Protein AF-A0A419A2J3-F1 (afdb_monomer_lite)

Foldseek 3Di:
DLVVLVVLVDDLPDDLVSQLVSQVVVDDPCCVPDPVNPVVSVVSSVVSSVSSVVVNVVCVVVVD

Sequence (64 aa):
MFSQYLRLGLSIHASGCAVVRAAARLLHPDVRRERRFRQSRKNFYREMLGYHAKARKLARDWRL

Radius of gyration: 12.6 Å; chains: 1; bounding box: 33×18×34 Å

Structure (mmCIF, N/CA/C/O backbone):
data_AF-A0A419A2J3-F1
#
_entry.id   AF-A0A419A2J3-F1
#
loop_
_atom_site.group_PDB
_atom_site.id
_atom_site.type_symbol
_atom_site.label_atom_id
_atom_site.label_alt_id
_atom_site.label_comp_id
_atom_site.label_asym_id
_atom_site.label_entity_id
_atom_site.label_seq_id
_atom_site.pdbx_PDB_ins_code
_atom_site.Cartn_x
_atom_site.Cartn_y
_atom_site.Cartn_z
_atom_site.occupancy
_atom_site.B_iso_or_equiv
_atom_site.auth_seq_id
_atom_site.auth_comp_id
_atom_site.auth_asym_id
_atom_site.auth_atom_id
_atom_site.pdbx_PDB_model_num
ATOM 1 N N . MET A 1 1 ? 4.075 -8.085 4.236 1.00 73.56 1 MET A N 1
ATOM 2 C CA . MET A 1 1 ? 2.788 -7.845 3.538 1.00 73.56 1 MET A CA 1
ATOM 3 C C . MET A 1 1 ? 2.941 -7.516 2.040 1.00 73.56 1 MET A C 1
ATOM 5 O O . MET A 1 1 ? 2.020 -6.961 1.450 1.00 73.56 1 MET A O 1
ATOM 9 N N . PHE A 1 2 ? 4.034 -7.899 1.365 1.00 79.00 2 PHE A N 1
ATOM 10 C CA . PHE A 1 2 ? 4.212 -7.604 -0.070 1.00 79.00 2 PHE A CA 1
ATOM 11 C C . PHE A 1 2 ? 3.158 -8.283 -0.966 1.00 79.00 2 PHE A C 1
ATOM 13 O O . PHE A 1 2 ? 2.695 -7.700 -1.940 1.00 79.00 2 PHE A O 1
ATOM 20 N N . SER A 1 3 ? 2.670 -9.464 -0.579 1.00 82.62 3 SER A N 1
ATOM 21 C CA . SER A 1 3 ? 1.591 -10.162 -1.289 1.00 82.62 3 SER A CA 1
ATOM 22 C C . SER A 1 3 ? 0.280 -9.365 -1.337 1.00 82.62 3 SER A C 1
ATOM 24 O O . SER A 1 3 ? -0.484 -9.498 -2.287 1.00 82.62 3 SER A O 1
ATOM 26 N N . GLN A 1 4 ? 0.013 -8.504 -0.346 1.00 87.25 4 GLN A N 1
ATOM 27 C CA . GLN A 1 4 ? -1.160 -7.621 -0.366 1.00 87.25 4 GLN A CA 1
ATOM 28 C C . GLN A 1 4 ? -0.988 -6.482 -1.371 1.00 87.25 4 GLN A C 1
ATOM 30 O O . GLN A 1 4 ? -1.951 -6.112 -2.032 1.00 87.25 4 GLN A O 1
ATOM 35 N N . TYR A 1 5 ? 0.239 -5.977 -1.529 1.00 88.19 5 TYR A N 1
ATOM 36 C CA . TYR A 1 5 ? 0.568 -5.016 -2.577 1.00 88.19 5 TYR A CA 1
ATOM 37 C C . TYR A 1 5 ? 0.367 -5.625 -3.976 1.00 88.19 5 TYR A C 1
ATOM 39 O O . TYR A 1 5 ? -0.247 -4.989 -4.827 1.00 88.19 5 TYR A O 1
ATOM 47 N N . LEU A 1 6 ? 0.781 -6.879 -4.198 1.00 86.31 6 LEU A N 1
ATOM 48 C CA . LEU A 1 6 ? 0.542 -7.578 -5.472 1.00 86.31 6 LEU A CA 1
ATOM 49 C C . LEU A 1 6 ? -0.955 -7.732 -5.785 1.00 86.31 6 LEU A C 1
ATOM 51 O O . LEU A 1 6 ? -1.373 -7.538 -6.923 1.00 86.31 6 LEU A O 1
ATOM 55 N N . ARG A 1 7 ? -1.784 -7.989 -4.765 1.00 87.75 7 ARG A N 1
ATOM 56 C CA . ARG A 1 7 ? -3.251 -8.051 -4.901 1.00 87.75 7 ARG A CA 1
ATOM 57 C C . ARG A 1 7 ? -3.897 -6.724 -5.297 1.00 87.75 7 ARG A C 1
ATOM 59 O O . ARG A 1 7 ? -5.053 -6.732 -5.705 1.00 87.75 7 ARG A O 1
ATOM 66 N N . LEU A 1 8 ? -3.187 -5.596 -5.197 1.00 87.62 8 LEU A N 1
ATOM 67 C CA . LEU A 1 8 ? -3.706 -4.317 -5.684 1.00 87.62 8 LEU A CA 1
ATOM 68 C C . LEU A 1 8 ? -3.820 -4.289 -7.215 1.00 87.62 8 LEU A C 1
ATOM 70 O O . LEU A 1 8 ? -4.549 -3.444 -7.728 1.00 87.62 8 LEU A O 1
ATOM 74 N N . GLY A 1 9 ? -3.112 -5.174 -7.933 1.00 88.19 9 GLY A N 1
ATOM 75 C CA . GLY A 1 9 ? -3.179 -5.264 -9.396 1.00 88.19 9 GLY A CA 1
ATOM 76 C C . GLY A 1 9 ? -2.761 -3.970 -10.096 1.00 88.19 9 GLY A C 1
ATOM 77 O O . GLY A 1 9 ? -3.296 -3.627 -11.146 1.00 88.19 9 GLY A O 1
ATOM 78 N N . LEU A 1 10 ? -1.862 -3.200 -9.478 1.00 89.75 10 LEU A N 1
ATOM 79 C CA . LEU A 1 10 ? -1.466 -1.888 -9.977 1.00 89.75 10 LEU A CA 1
ATOM 80 C C . LEU A 1 10 ? -0.268 -1.987 -10.913 1.00 89.75 10 LEU A C 1
ATOM 82 O O . LEU A 1 10 ? 0.709 -2.675 -10.621 1.00 89.75 10 LEU A O 1
ATOM 86 N N . SER A 1 11 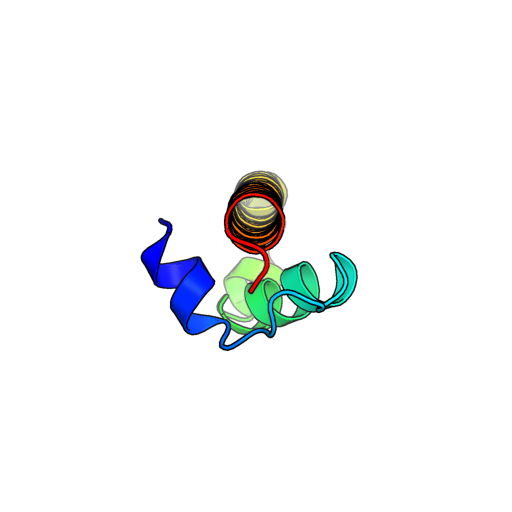? -0.316 -1.205 -11.991 1.00 90.19 11 SER A N 1
ATOM 87 C CA . SER A 1 11 ? 0.855 -0.947 -12.826 1.00 90.19 11 SER A CA 1
ATOM 88 C C . SER A 1 11 ? 1.973 -0.289 -12.010 1.00 90.19 11 SER A C 1
ATOM 90 O O . SER A 1 11 ? 1.719 0.538 -11.128 1.00 90.19 11 SER A O 1
ATOM 92 N N . ILE A 1 12 ? 3.225 -0.598 -12.350 1.00 88.19 12 ILE A N 1
ATOM 93 C CA . ILE A 1 12 ? 4.415 0.044 -11.775 1.00 88.19 12 ILE A CA 1
ATOM 94 C C . ILE A 1 12 ? 4.444 1.562 -12.018 1.00 88.19 12 ILE A C 1
ATOM 96 O O . ILE A 1 12 ? 5.073 2.291 -11.255 1.00 88.19 12 ILE A O 1
ATOM 100 N N . HIS A 1 13 ? 3.727 2.055 -13.032 1.00 89.25 13 HIS A N 1
ATOM 101 C CA . HIS A 1 13 ? 3.620 3.482 -13.350 1.00 89.25 13 HIS A CA 1
ATOM 102 C C . HIS A 1 13 ? 2.450 4.176 -12.641 1.00 89.25 13 HIS A C 1
ATOM 104 O O . HIS A 1 13 ? 2.231 5.372 -12.837 1.00 89.25 13 HIS A O 1
ATOM 110 N N . ALA A 1 14 ? 1.680 3.452 -11.823 1.00 92.69 14 ALA A N 1
ATOM 111 C CA . ALA A 1 14 ? 0.579 4.034 -11.071 1.00 92.69 14 ALA A CA 1
ATOM 112 C C . ALA A 1 14 ? 1.074 5.135 -10.114 1.00 92.69 14 ALA A C 1
ATOM 114 O O . ALA A 1 14 ? 2.165 5.077 -9.554 1.00 92.69 14 ALA A O 1
ATOM 115 N N . SER A 1 15 ? 0.250 6.159 -9.891 1.00 93.81 15 SER A N 1
ATOM 116 C CA . SER A 1 15 ? 0.579 7.202 -8.918 1.00 93.81 15 SER A CA 1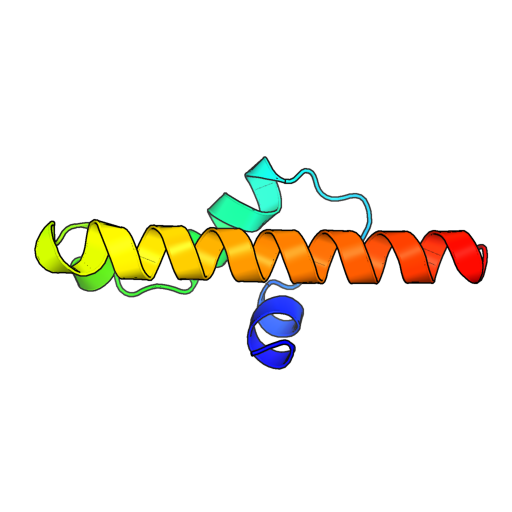
ATOM 117 C C . SER A 1 15 ? 0.405 6.702 -7.480 1.00 93.81 15 SER A C 1
ATOM 119 O O . SER A 1 15 ? -0.415 5.825 -7.203 1.00 93.81 15 SER A O 1
ATOM 121 N N . GLY A 1 16 ? 1.095 7.326 -6.519 1.00 92.69 16 GLY A N 1
ATOM 122 C CA . GLY A 1 16 ? 0.904 7.012 -5.095 1.00 92.69 16 GLY A CA 1
ATOM 123 C C . GLY A 1 16 ? -0.558 7.156 -4.639 1.00 92.69 16 GLY A C 1
ATOM 124 O O . GLY A 1 16 ? -1.054 6.351 -3.854 1.00 92.69 16 GLY A O 1
ATOM 125 N N . CYS A 1 17 ? -1.302 8.114 -5.202 1.00 94.56 17 CYS A N 1
ATOM 126 C CA . CYS A 1 17 ? -2.735 8.271 -4.942 1.00 94.56 17 CYS A CA 1
ATOM 127 C C . CYS A 1 17 ? -3.574 7.090 -5.459 1.00 94.56 17 CYS A C 1
ATOM 129 O O . CYS A 1 17 ? -4.607 6.772 -4.866 1.00 94.56 17 CYS A O 1
ATOM 131 N N . ALA A 1 18 ? -3.171 6.445 -6.557 1.00 95.06 18 ALA A N 1
ATOM 132 C CA . ALA A 1 18 ? -3.814 5.224 -7.039 1.00 95.06 18 ALA A CA 1
ATOM 133 C C . ALA A 1 18 ? -3.529 4.043 -6.096 1.00 95.06 18 ALA A C 1
ATOM 135 O O . ALA A 1 18 ? -4.454 3.306 -5.759 1.00 95.06 18 ALA A O 1
ATOM 136 N N . VAL A 1 19 ? -2.298 3.942 -5.577 1.00 95.19 19 VAL A N 1
ATOM 137 C CA . VAL A 1 19 ? -1.911 2.939 -4.566 1.00 95.19 19 VAL A CA 1
ATOM 138 C C . VAL A 1 19 ? -2.767 3.053 -3.312 1.00 95.19 19 VAL A C 1
ATOM 140 O O . VAL A 1 19 ? -3.362 2.069 -2.880 1.00 95.19 19 VAL A O 1
ATOM 143 N N . VAL A 1 20 ? -2.903 4.259 -2.757 1.00 94.88 20 VAL A N 1
ATOM 144 C CA . VAL A 1 20 ? -3.720 4.480 -1.554 1.00 94.88 20 VAL A CA 1
ATOM 145 C C . VAL A 1 20 ? -5.195 4.170 -1.819 1.00 94.88 20 VAL A C 1
ATOM 147 O O . VAL A 1 20 ? -5.847 3.564 -0.971 1.00 94.88 20 VAL A O 1
ATOM 150 N N . ARG A 1 21 ? -5.731 4.525 -2.994 1.00 95.00 21 ARG A N 1
ATOM 151 C CA . ARG A 1 21 ? -7.122 4.206 -3.360 1.00 95.00 21 ARG A CA 1
ATOM 152 C C . ARG A 1 21 ? -7.361 2.702 -3.487 1.00 95.00 21 ARG A C 1
ATOM 154 O O . ARG A 1 21 ? -8.360 2.219 -2.960 1.00 95.00 21 ARG A O 1
ATOM 161 N N . ALA A 1 22 ? -6.463 1.965 -4.136 1.00 95.25 22 ALA A N 1
ATOM 162 C CA . ALA A 1 22 ? -6.567 0.512 -4.242 1.00 95.25 22 ALA A CA 1
ATOM 163 C C . ALA A 1 22 ? -6.431 -0.158 -2.866 1.00 95.25 22 ALA A C 1
ATOM 165 O O . ALA A 1 22 ? -7.263 -0.981 -2.494 1.00 95.25 22 ALA A O 1
ATOM 166 N N . ALA A 1 23 ? -5.454 0.269 -2.062 1.00 93.31 23 ALA A N 1
ATOM 167 C CA . ALA A 1 23 ? -5.264 -0.219 -0.699 1.00 93.31 23 ALA A CA 1
ATOM 168 C C . ALA A 1 23 ? -6.496 0.051 0.178 1.00 93.31 23 ALA A C 1
ATOM 170 O O . ALA A 1 23 ? -6.927 -0.810 0.939 1.00 93.31 23 ALA A O 1
ATOM 171 N N . ALA A 1 24 ? -7.127 1.218 0.033 1.00 92.69 24 ALA A N 1
ATOM 172 C CA . ALA A 1 24 ? -8.373 1.531 0.721 1.00 92.69 24 ALA A CA 1
ATOM 173 C C . ALA A 1 24 ? -9.546 0.652 0.256 1.00 92.69 24 ALA A C 1
ATOM 175 O O . ALA A 1 24 ? -10.462 0.423 1.036 1.00 92.69 24 ALA A O 1
ATOM 176 N N . ARG A 1 25 ? -9.570 0.169 -0.991 1.00 92.06 25 ARG A N 1
ATOM 177 C CA . ARG A 1 25 ? -10.604 -0.779 -1.454 1.00 92.06 25 ARG A CA 1
ATOM 178 C C . ARG A 1 25 ? -10.408 -2.182 -0.882 1.00 92.06 25 ARG A C 1
ATOM 180 O O . ARG A 1 25 ? -11.388 -2.897 -0.744 1.00 92.06 25 ARG A O 1
ATOM 187 N N . LEU A 1 26 ? -9.177 -2.541 -0.516 1.00 90.62 26 LEU A N 1
ATOM 188 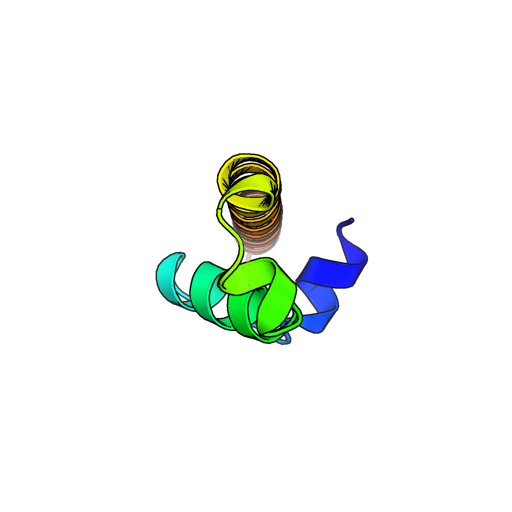C CA . LEU A 1 26 ? -8.864 -3.821 0.122 1.00 90.62 26 LEU A CA 1
ATOM 189 C C . LEU A 1 26 ? -9.354 -3.894 1.581 1.00 90.62 26 LEU A C 1
ATOM 191 O O . LEU A 1 26 ? -9.578 -4.980 2.105 1.00 90.62 26 LEU A O 1
ATOM 195 N N . LEU A 1 27 ? -9.514 -2.746 2.248 1.00 90.62 27 LEU A N 1
ATOM 196 C CA . LEU A 1 27 ? -9.992 -2.680 3.629 1.00 90.62 27 LEU A CA 1
ATOM 197 C C . LEU A 1 27 ? -11.522 -2.753 3.705 1.00 90.62 27 LEU A C 1
ATOM 199 O O . LEU A 1 27 ? -12.223 -2.066 2.957 1.00 90.62 27 LEU A O 1
ATOM 203 N N . HIS A 1 28 ? -12.035 -3.490 4.697 1.00 89.69 28 HIS A N 1
ATOM 204 C CA . HIS A 1 28 ? -13.465 -3.509 5.010 1.00 89.69 28 HIS A CA 1
ATOM 205 C C . HIS A 1 28 ? -13.985 -2.079 5.282 1.00 89.69 28 HIS A C 1
ATOM 207 O O . HIS A 1 28 ? -13.276 -1.280 5.912 1.00 89.69 28 HIS A O 1
ATOM 213 N N . PRO A 1 29 ? -15.200 -1.711 4.829 1.00 91.25 29 PRO A N 1
ATOM 214 C CA . PRO A 1 29 ? -15.786 -0.393 5.079 1.00 91.25 29 PRO A CA 1
ATOM 215 C C . PRO A 1 29 ? -15.747 0.045 6.549 1.00 91.25 29 PRO A C 1
ATOM 217 O O . PRO A 1 29 ? -15.431 1.204 6.818 1.00 91.25 29 PRO A O 1
ATOM 220 N N . ASP A 1 30 ? -15.962 -0.876 7.485 1.00 90.88 30 ASP A N 1
ATOM 221 C CA . ASP A 1 30 ? -15.966 -0.561 8.921 1.00 90.88 30 ASP A CA 1
ATOM 222 C C . ASP A 1 30 ? -14.572 -0.189 9.428 1.00 90.88 30 ASP A C 1
ATOM 224 O O . ASP A 1 30 ? -14.391 0.854 10.055 1.00 90.88 30 ASP A O 1
ATOM 228 N N . VAL A 1 31 ? -13.540 -0.926 9.004 1.00 90.44 31 VAL A N 1
ATOM 229 C CA . VAL A 1 31 ? -12.134 -0.606 9.313 1.00 90.44 31 VAL A CA 1
ATOM 230 C C . VAL A 1 31 ? -11.739 0.778 8.773 1.00 90.44 31 VAL A C 1
ATOM 232 O O . VAL A 1 31 ? -10.903 1.485 9.349 1.00 90.44 31 VAL A O 1
ATOM 235 N N . ARG A 1 32 ? -12.344 1.211 7.660 1.00 89.81 32 ARG A N 1
ATOM 236 C CA . ARG A 1 32 ? -12.118 2.554 7.103 1.00 89.81 32 ARG A CA 1
ATOM 237 C C . ARG A 1 32 ? -12.818 3.654 7.892 1.00 89.81 32 ARG A C 1
ATOM 239 O O . ARG A 1 32 ? -12.226 4.724 8.059 1.00 89.81 32 ARG A O 1
ATOM 246 N N . ARG A 1 33 ? -14.053 3.414 8.331 1.00 91.25 33 ARG A N 1
ATOM 247 C CA . ARG A 1 33 ? -14.897 4.401 9.023 1.00 91.25 33 ARG A CA 1
ATOM 248 C C . ARG A 1 33 ? -14.480 4.592 10.475 1.00 91.25 33 ARG A C 1
ATOM 250 O O . ARG A 1 33 ? -14.492 5.713 10.977 1.00 91.25 33 ARG A O 1
ATOM 257 N N . GLU A 1 34 ? -14.046 3.528 11.132 1.00 93.94 34 GLU A N 1
ATOM 258 C CA . GLU A 1 34 ? -13.726 3.566 12.549 1.00 93.94 34 GLU A CA 1
ATOM 259 C C . GLU A 1 34 ? -12.459 4.378 12.861 1.00 93.94 34 GLU A C 1
ATOM 261 O O . GLU A 1 34 ? -11.372 4.184 12.299 1.00 93.94 34 GLU A O 1
ATOM 266 N N . ARG A 1 35 ? -12.587 5.297 13.827 1.00 92.50 35 ARG A N 1
ATOM 267 C CA . ARG A 1 35 ? -11.503 6.201 14.239 1.00 92.50 35 ARG A CA 1
ATOM 268 C C . ARG A 1 35 ? -10.361 5.468 14.942 1.00 92.50 35 ARG A C 1
ATOM 270 O O . ARG A 1 35 ? -9.209 5.855 14.743 1.00 92.50 35 ARG A O 1
ATOM 277 N N . ARG A 1 36 ? -10.651 4.403 15.699 1.00 94.19 36 ARG A N 1
ATOM 278 C CA . ARG A 1 36 ? -9.635 3.609 16.419 1.00 94.19 36 ARG A CA 1
ATOM 279 C C . ARG A 1 36 ? -8.591 2.989 15.486 1.00 94.19 36 ARG A C 1
ATOM 281 O O . ARG A 1 36 ? -7.423 2.905 15.843 1.00 94.19 36 ARG A O 1
ATOM 288 N N . PHE A 1 37 ? -8.968 2.677 14.245 1.00 93.00 37 PHE A N 1
ATOM 289 C CA . PHE A 1 37 ? -8.054 2.124 13.242 1.00 93.00 37 PHE A CA 1
ATOM 290 C C . PHE A 1 37 ? -7.325 3.182 12.410 1.00 93.00 37 PHE A C 1
ATOM 292 O O . PHE A 1 37 ? -6.588 2.836 11.486 1.00 93.00 37 PHE A O 1
ATOM 299 N N . ARG A 1 38 ? -7.482 4.482 12.707 1.00 93.50 38 ARG A N 1
ATOM 300 C CA . ARG A 1 38 ? -6.855 5.565 11.928 1.00 93.50 38 ARG A CA 1
ATOM 301 C C . ARG A 1 38 ? -5.341 5.396 11.828 1.00 93.50 38 ARG A C 1
ATOM 303 O O . ARG A 1 38 ? -4.792 5.592 10.744 1.00 93.50 38 ARG A O 1
ATOM 310 N N . GLN A 1 39 ? -4.678 5.043 12.928 1.00 95.44 39 GLN A N 1
ATOM 311 C CA . GLN A 1 39 ? -3.226 4.881 12.933 1.00 95.44 39 GLN A CA 1
ATOM 312 C C . G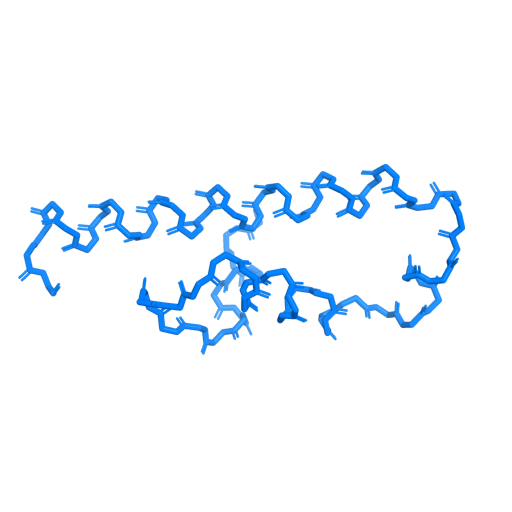LN A 1 39 ? -2.799 3.632 12.157 1.00 95.44 39 GLN A C 1
ATOM 314 O O . GLN A 1 39 ? -1.947 3.731 11.276 1.00 95.44 39 GLN A O 1
ATOM 319 N N . SER A 1 40 ? -3.453 2.494 12.397 1.00 93.81 40 SER A N 1
ATOM 320 C CA . SER A 1 40 ? -3.195 1.245 11.670 1.00 93.81 40 SER A CA 1
ATOM 321 C C . SER A 1 40 ? -3.391 1.419 10.164 1.00 93.81 40 SER A C 1
ATOM 323 O O . SER A 1 40 ? -2.546 1.007 9.376 1.00 93.81 40 SER A O 1
ATOM 325 N N . ARG A 1 41 ? -4.442 2.135 9.751 1.00 93.44 41 ARG A N 1
ATOM 326 C CA . ARG A 1 41 ? -4.718 2.450 8.345 1.00 93.44 41 ARG A CA 1
ATOM 327 C C . ARG A 1 41 ? -3.643 3.341 7.720 1.00 93.44 41 ARG A C 1
ATOM 329 O O . ARG A 1 41 ? -3.239 3.102 6.587 1.00 93.44 41 ARG A O 1
ATOM 336 N N . LYS A 1 42 ? -3.148 4.352 8.443 1.00 94.88 42 LYS A N 1
ATOM 337 C CA . LYS A 1 42 ? -2.022 5.179 7.971 1.00 94.88 42 LYS A CA 1
ATOM 338 C C . LYS A 1 42 ? -0.751 4.352 7.797 1.00 94.88 42 LYS A C 1
ATOM 340 O O . LYS A 1 42 ? -0.062 4.522 6.795 1.00 94.88 42 LYS A O 1
ATOM 345 N N . ASN A 1 43 ? -0.448 3.478 8.754 1.00 95.19 43 ASN A N 1
ATOM 346 C CA . ASN A 1 43 ? 0.715 2.596 8.677 1.00 95.19 43 ASN A CA 1
ATOM 347 C C . ASN A 1 43 ? 0.595 1.648 7.482 1.00 95.19 43 ASN A C 1
ATOM 349 O O . ASN A 1 43 ? 1.520 1.571 6.680 1.00 95.19 43 ASN A O 1
ATOM 353 N N . PHE A 1 44 ? -0.582 1.050 7.294 1.00 93.81 44 PHE A N 1
ATOM 354 C CA . PHE A 1 44 ? -0.888 0.208 6.144 1.00 93.81 44 PHE A CA 1
ATOM 355 C C . PHE A 1 44 ? -0.660 0.939 4.810 1.00 93.81 44 PHE A C 1
ATOM 357 O O . PHE A 1 44 ? 0.034 0.435 3.930 1.00 93.81 44 PHE A O 1
ATOM 364 N N . TYR A 1 45 ? -1.160 2.171 4.667 1.00 94.69 45 TYR A N 1
ATOM 365 C CA . TYR A 1 45 ? -0.942 2.962 3.450 1.00 94.69 45 TYR A CA 1
ATOM 366 C C . TYR A 1 45 ? 0.532 3.2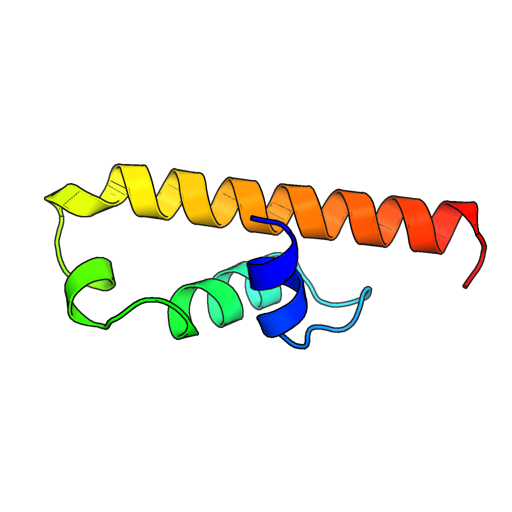95 3.209 1.00 94.69 45 TYR A C 1
ATOM 368 O O . TYR A 1 45 ? 0.990 3.234 2.069 1.00 94.69 45 TYR A O 1
ATOM 376 N N . ARG A 1 46 ? 1.288 3.623 4.262 1.00 96.06 46 ARG A N 1
ATOM 377 C CA . ARG A 1 46 ? 2.734 3.863 4.152 1.00 96.06 46 ARG A CA 1
ATOM 378 C C . ARG A 1 46 ? 3.482 2.612 3.711 1.00 96.06 46 ARG A C 1
ATOM 380 O O . ARG A 1 46 ? 4.378 2.717 2.882 1.00 96.06 46 ARG A O 1
ATOM 387 N N . GLU A 1 47 ? 3.094 1.445 4.216 1.00 95.75 47 GLU A N 1
ATOM 388 C CA . GLU A 1 47 ? 3.699 0.174 3.820 1.00 95.75 47 GLU A CA 1
ATOM 389 C C . GLU A 1 47 ? 3.442 -0.121 2.335 1.00 95.75 47 GLU A C 1
ATOM 391 O O . GLU A 1 47 ? 4.379 -0.423 1.597 1.00 95.75 47 GLU A O 1
ATOM 396 N N . MET A 1 48 ? 2.205 0.076 1.863 1.00 95.38 48 MET A N 1
ATOM 397 C CA . MET A 1 48 ? 1.850 -0.072 0.444 1.00 95.38 48 MET A CA 1
ATOM 398 C C . MET A 1 48 ? 2.633 0.890 -0.457 1.00 95.38 48 MET A C 1
ATOM 400 O O . MET A 1 48 ? 3.138 0.484 -1.503 1.00 95.38 48 MET A O 1
ATOM 404 N N . LEU A 1 49 ? 2.787 2.151 -0.042 1.00 96.25 49 LEU A N 1
ATOM 405 C CA . LEU A 1 49 ? 3.613 3.126 -0.762 1.00 96.25 49 LEU A CA 1
ATOM 406 C C . LEU A 1 49 ? 5.092 2.724 -0.774 1.00 96.25 49 LEU A C 1
ATOM 408 O O . LEU A 1 49 ? 5.751 2.857 -1.804 1.00 96.25 49 LEU A O 1
ATOM 412 N N . GLY A 1 50 ? 5.605 2.190 0.336 1.00 95.94 50 GLY A N 1
ATOM 413 C CA . GLY A 1 50 ? 6.969 1.674 0.424 1.00 95.94 50 GLY A CA 1
ATOM 414 C C . GLY A 1 50 ? 7.209 0.497 -0.522 1.00 95.94 50 GLY A C 1
ATOM 415 O O . GLY A 1 50 ? 8.220 0.466 -1.223 1.00 95.94 50 GLY A O 1
ATOM 416 N N . TYR A 1 51 ? 6.269 -0.447 -0.603 1.00 95.06 51 TYR A N 1
ATOM 417 C CA . TYR A 1 51 ? 6.342 -1.554 -1.558 1.00 95.06 51 TYR A CA 1
ATOM 418 C C . TYR A 1 51 ? 6.270 -1.079 -3.007 1.00 95.06 51 TYR A C 1
ATOM 420 O O . TYR A 1 51 ? 7.051 -1.547 -3.833 1.00 95.06 51 TYR A O 1
ATOM 428 N N . HIS A 1 52 ? 5.410 -0.107 -3.305 1.00 95.62 52 HIS A N 1
ATOM 429 C CA . HIS A 1 52 ? 5.323 0.471 -4.640 1.00 95.62 52 HIS A CA 1
ATOM 430 C C . HIS A 1 52 ? 6.619 1.186 -5.048 1.00 95.62 52 HIS A C 1
ATOM 432 O O . HIS A 1 52 ? 7.109 1.000 -6.160 1.00 95.62 52 HIS A O 1
ATOM 438 N N . ALA A 1 53 ? 7.225 1.952 -4.136 1.00 94.69 53 ALA A N 1
ATOM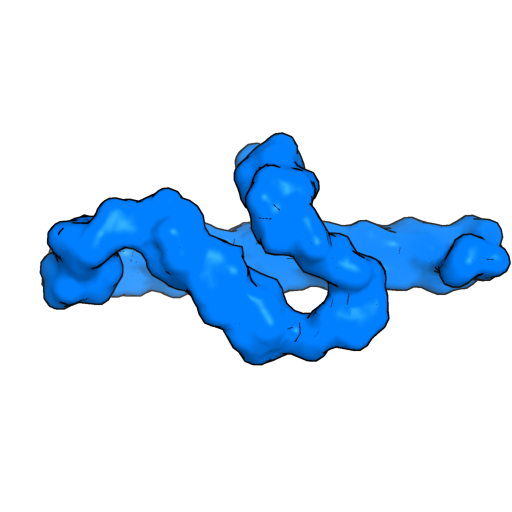 439 C CA . ALA A 1 53 ? 8.512 2.598 -4.375 1.00 94.69 53 ALA A CA 1
ATOM 440 C C . ALA A 1 53 ? 9.628 1.572 -4.632 1.00 94.69 53 ALA A C 1
ATOM 442 O O . ALA A 1 53 ? 10.418 1.751 -5.557 1.00 94.69 53 ALA A O 1
ATOM 443 N N . LYS A 1 54 ? 9.661 0.472 -3.866 1.00 93.75 54 LYS A N 1
ATOM 444 C CA . LYS A 1 54 ? 10.597 -0.641 -4.096 1.00 93.75 54 LYS A CA 1
ATOM 445 C C . LYS A 1 54 ? 10.377 -1.301 -5.457 1.00 93.75 54 LYS A C 1
ATOM 447 O O . LYS A 1 54 ? 11.347 -1.506 -6.175 1.00 93.75 54 LYS A O 1
ATOM 452 N N . ALA A 1 55 ? 9.127 -1.576 -5.831 1.00 91.25 55 ALA A N 1
ATOM 453 C CA . ALA A 1 55 ? 8.790 -2.154 -7.131 1.00 91.25 55 ALA A CA 1
ATOM 454 C C . ALA A 1 55 ? 9.204 -1.234 -8.291 1.00 91.25 55 ALA A C 1
ATOM 456 O O . ALA A 1 55 ? 9.786 -1.698 -9.265 1.00 91.25 55 ALA A O 1
ATOM 457 N N . ARG A 1 56 ? 8.979 0.081 -8.161 1.00 92.31 56 ARG A N 1
ATOM 458 C CA . ARG A 1 56 ? 9.431 1.079 -9.142 1.00 92.31 56 ARG A CA 1
ATOM 459 C C . ARG A 1 56 ? 10.945 1.173 -9.244 1.00 92.31 56 ARG A C 1
ATOM 461 O O . ARG A 1 56 ? 11.463 1.326 -10.345 1.00 92.31 56 ARG A O 1
ATOM 468 N N . LYS A 1 57 ? 11.643 1.124 -8.106 1.00 92.44 57 LYS A N 1
ATOM 469 C CA . LYS A 1 57 ? 13.106 1.124 -8.081 1.00 92.44 57 LYS A CA 1
ATOM 470 C C . LYS A 1 57 ? 13.640 -0.112 -8.797 1.00 92.44 57 LYS A C 1
ATOM 472 O O . LYS A 1 57 ? 14.454 0.039 -9.691 1.00 92.44 57 LYS A O 1
ATOM 477 N N . LEU A 1 58 ? 13.102 -1.288 -8.474 1.00 90.56 58 LEU A N 1
ATOM 478 C CA . LEU A 1 58 ? 13.441 -2.533 -9.152 1.00 90.56 58 LEU A CA 1
ATOM 479 C C . LEU A 1 58 ? 13.203 -2.395 -10.666 1.00 90.56 58 LEU A C 1
ATOM 481 O O . LEU A 1 58 ? 14.140 -2.510 -11.435 1.00 90.56 58 LEU A O 1
ATOM 485 N N . ALA A 1 59 ? 12.001 -2.030 -11.113 1.00 87.88 59 ALA A N 1
ATOM 486 C CA . ALA A 1 59 ? 11.729 -1.873 -12.545 1.00 87.88 59 ALA A CA 1
ATOM 487 C C . ALA A 1 59 ? 12.720 -0.920 -13.248 1.00 87.88 59 ALA A C 1
ATOM 489 O O . ALA A 1 59 ? 13.228 -1.238 -14.319 1.00 87.88 59 ALA A O 1
ATOM 490 N N . ARG A 1 60 ? 13.071 0.204 -12.604 1.00 87.88 60 ARG A N 1
ATOM 491 C CA . ARG A 1 60 ? 14.090 1.135 -13.111 1.00 87.88 60 ARG A CA 1
ATOM 492 C C . ARG A 1 60 ? 15.479 0.496 -13.186 1.00 87.88 60 ARG A C 1
ATOM 494 O O . ARG A 1 60 ? 16.149 0.660 -14.202 1.00 87.88 60 ARG A O 1
ATOM 501 N N . ASP A 1 61 ? 15.910 -0.178 -12.124 1.00 89.19 61 ASP A N 1
ATOM 502 C CA . ASP A 1 61 ? 17.237 -0.796 -12.027 1.00 89.19 61 ASP A CA 1
ATOM 503 C C . ASP A 1 61 ? 17.406 -1.892 -13.095 1.00 89.19 61 ASP A C 1
ATOM 505 O O . ASP A 1 61 ? 18.467 -2.012 -13.700 1.00 89.19 61 ASP A O 1
ATOM 509 N N . TRP A 1 62 ? 16.331 -2.628 -13.388 1.00 82.88 62 TRP A N 1
ATOM 510 C CA . TRP A 1 62 ? 16.306 -3.698 -14.388 1.00 82.88 62 TRP A CA 1
ATOM 511 C C . TRP A 1 62 ? 15.906 -3.222 -15.801 1.00 82.88 62 TRP A C 1
ATOM 513 O O . TRP A 1 62 ? 15.839 -4.046 -16.708 1.00 82.88 62 TRP A O 1
ATOM 523 N N . ARG A 1 63 ? 15.681 -1.909 -16.007 1.00 65.75 63 ARG A N 1
ATOM 524 C CA . ARG A 1 63 ? 15.221 -1.284 -17.273 1.00 65.75 63 ARG A CA 1
ATOM 525 C C . ARG A 1 63 ? 14.063 -2.038 -17.955 1.00 65.75 63 ARG A C 1
ATOM 527 O O . ARG A 1 63 ? 14.072 -2.204 -19.174 1.00 65.75 63 ARG A O 1
ATOM 534 N N . LEU A 1 64 ? 13.091 -2.485 -17.160 1.00 61.25 64 LEU A N 1
ATOM 535 C CA . LEU A 1 64 ? 11.815 -3.032 -17.639 1.00 61.25 64 LEU A CA 1
ATOM 536 C C . LEU A 1 64 ? 10.798 -1.918 -17.905 1.00 61.25 64 LEU A C 1
ATOM 538 O O . LEU A 1 64 ? 10.787 -0.930 -17.130 1.00 61.25 64 LEU A O 1
#

pLDDT: mean 90.59, std 6.41, range [61.25, 96.25]

Organism: NCBI:txid453842

Secondary structure (DSSP, 8-state):
-HHHHHTT---TT--HHHHHHHHHHHS-HHHHH-GGGHHHHHHHHHHHHHHHHHHHHHHHHTT-